Protein AF-A0A518ID49-F1 (afdb_monomer_lite)

Sequence (69 aa):
MEVRNGEIILIDPSEGTGGQYPIGLDQCETPEAILSFVRHLCDKQWVTRKQIQFFVNAATEQHGINIDV

pLDDT: mean 87.49, std 8.2, range [56.84, 94.38]

Radius of gyration: 11.69 Å; chains: 1; bounding box: 21×24×34 Å

Structure (mmCIF, N/CA/C/O backbone):
data_AF-A0A518ID49-F1
#
_entry.id   AF-A0A518ID49-F1
#
loop_
_atom_site.group_PDB
_atom_site.id
_atom_site.type_symbol
_atom_site.label_atom_id
_atom_site.label_alt_id
_atom_site.label_comp_id
_atom_site.label_asym_id
_atom_site.label_entity_id
_atom_site.label_seq_id
_atom_site.pdbx_PDB_ins_code
_atom_site.Cartn_x
_atom_site.Cartn_y
_atom_site.Cartn_z
_atom_site.occupancy
_atom_site.B_iso_or_equiv
_atom_site.auth_seq_id
_atom_site.auth_comp_id
_atom_site.auth_asym_id
_atom_site.auth_atom_id
_atom_site.pdbx_PDB_model_num
ATOM 1 N N . MET A 1 1 ? 8.403 7.506 -3.478 1.00 68.38 1 MET A N 1
ATOM 2 C CA . MET A 1 1 ? 7.086 7.391 -2.826 1.00 68.38 1 MET A CA 1
ATOM 3 C C . MET A 1 1 ? 6.829 8.701 -2.134 1.00 68.38 1 MET A C 1
ATOM 5 O O . MET A 1 1 ? 7.735 9.225 -1.495 1.00 68.38 1 MET A O 1
ATOM 9 N N . GLU A 1 2 ? 5.644 9.239 -2.328 1.00 79.88 2 GLU A N 1
ATOM 10 C CA . GLU A 1 2 ? 5.201 10.473 -1.699 1.00 79.88 2 GLU A CA 1
ATOM 11 C C . GLU A 1 2 ? 3.719 10.332 -1.375 1.00 79.88 2 GLU A C 1
ATOM 13 O O . GLU A 1 2 ? 3.001 9.643 -2.101 1.00 79.88 2 GLU A O 1
ATOM 18 N N . VAL A 1 3 ? 3.295 10.949 -0.273 1.00 79.44 3 VAL A N 1
ATOM 19 C CA . VAL A 1 3 ? 1.877 11.080 0.061 1.00 79.44 3 VAL A CA 1
ATOM 20 C C . VAL A 1 3 ? 1.405 12.422 -0.488 1.00 79.44 3 VAL A C 1
ATOM 22 O O . VAL A 1 3 ? 1.992 13.455 -0.160 1.00 79.44 3 VAL A O 1
ATOM 25 N N . ARG A 1 4 ? 0.376 12.429 -1.334 1.00 81.81 4 ARG A N 1
ATOM 26 C CA . ARG A 1 4 ? -0.228 13.646 -1.893 1.00 81.81 4 ARG A CA 1
ATOM 27 C C . ARG A 1 4 ? -1.743 13.531 -1.825 1.00 81.81 4 ARG A C 1
ATOM 29 O O . ARG A 1 4 ? -2.293 12.567 -2.328 1.00 81.81 4 ARG A O 1
ATOM 36 N N . ASN A 1 5 ? -2.410 14.513 -1.216 1.00 83.44 5 ASN A N 1
ATOM 37 C CA . ASN A 1 5 ? -3.877 14.600 -1.156 1.00 83.44 5 ASN A CA 1
ATOM 38 C C . ASN A 1 5 ? -4.593 13.321 -0.660 1.00 83.44 5 ASN A C 1
ATOM 40 O O . ASN A 1 5 ? -5.685 13.018 -1.124 1.00 83.44 5 ASN A O 1
ATOM 44 N N . GLY A 1 6 ? -3.997 12.577 0.280 1.00 84.12 6 GLY A N 1
ATOM 45 C CA . GLY A 1 6 ? -4.573 11.316 0.774 1.00 84.12 6 GLY A CA 1
ATOM 46 C C . GLY A 1 6 ? -4.280 10.099 -0.108 1.00 84.12 6 GLY A C 1
ATOM 47 O O . GLY A 1 6 ? -4.878 9.048 0.089 1.00 84.12 6 GLY A O 1
ATOM 48 N N . GLU A 1 7 ? -3.348 10.212 -1.053 1.00 89.62 7 GLU A N 1
ATOM 49 C CA . GLU A 1 7 ? -2.887 9.103 -1.883 1.00 89.62 7 GLU A CA 1
ATOM 50 C C . GLU A 1 7 ? -1.402 8.824 -1.656 1.00 89.62 7 GLU A C 1
ATOM 52 O O . GLU A 1 7 ? -0.607 9.751 -1.488 1.00 89.62 7 GLU A O 1
ATOM 57 N N . ILE A 1 8 ? -1.000 7.554 -1.715 1.00 89.50 8 ILE A N 1
ATOM 58 C CA . ILE A 1 8 ? 0.407 7.168 -1.862 1.00 89.50 8 ILE A CA 1
ATOM 59 C C . ILE A 1 8 ? 0.707 6.958 -3.335 1.00 89.50 8 ILE A C 1
ATOM 61 O O . ILE A 1 8 ? 0.093 6.113 -3.980 1.00 89.50 8 ILE A O 1
ATOM 65 N N . ILE A 1 9 ? 1.720 7.654 -3.844 1.00 90.00 9 ILE A N 1
ATOM 66 C CA . ILE A 1 9 ? 2.184 7.466 -5.217 1.00 90.00 9 ILE A CA 1
ATOM 67 C C . ILE A 1 9 ? 3.377 6.506 -5.229 1.00 90.00 9 ILE A C 1
ATOM 69 O O . ILE A 1 9 ? 4.482 6.832 -4.761 1.00 90.00 9 ILE A O 1
ATOM 73 N N . LEU A 1 10 ? 3.159 5.303 -5.765 1.00 88.19 10 LEU A N 1
ATOM 74 C CA . LEU A 1 10 ? 4.224 4.359 -6.100 1.00 88.19 10 LEU A CA 1
ATOM 75 C C . LEU A 1 10 ? 4.702 4.586 -7.539 1.00 88.19 10 LEU A C 1
ATOM 77 O O . LEU A 1 10 ? 3.954 5.069 -8.383 1.00 88.19 10 LEU A O 1
ATOM 81 N N . ILE A 1 11 ? 5.962 4.238 -7.809 1.00 85.31 11 ILE A N 1
ATOM 82 C CA . ILE A 1 11 ? 6.500 4.242 -9.173 1.00 85.31 11 ILE A CA 1
ATOM 83 C C . ILE A 1 11 ? 6.326 2.834 -9.734 1.00 85.31 11 ILE A C 1
ATOM 85 O O . ILE A 1 11 ? 6.902 1.898 -9.175 1.00 85.31 11 ILE A O 1
ATOM 89 N N . ASP A 1 12 ? 5.552 2.715 -10.809 1.00 83.50 12 ASP A N 1
ATOM 90 C CA . ASP A 1 12 ? 5.380 1.494 -11.588 1.00 83.50 12 ASP A CA 1
ATOM 91 C C . ASP A 1 12 ? 6.385 1.493 -12.758 1.00 83.50 12 ASP A C 1
ATOM 93 O O . ASP A 1 12 ? 6.238 2.267 -13.709 1.00 83.50 12 ASP A O 1
ATOM 97 N N . PRO A 1 13 ? 7.433 0.651 -12.713 1.00 79.94 13 PRO A N 1
ATOM 98 C CA . PRO A 1 13 ? 8.414 0.565 -13.789 1.00 79.94 13 PRO A CA 1
ATOM 99 C C . PRO A 1 13 ? 7.879 -0.140 -15.047 1.00 79.94 13 PRO A C 1
ATOM 101 O O . PRO A 1 13 ? 8.540 -0.097 -16.084 1.00 79.94 13 PRO A O 1
ATOM 104 N N . SER A 1 14 ? 6.721 -0.808 -14.979 1.00 77.75 14 SER A N 1
ATOM 105 C CA . SER A 1 14 ? 6.126 -1.517 -16.119 1.00 77.75 14 SER A CA 1
ATOM 106 C C . SER A 1 14 ? 5.480 -0.583 -17.146 1.00 77.75 14 SER A C 1
ATOM 108 O O . SER A 1 14 ? 5.414 -0.933 -18.322 1.00 77.75 14 SER A O 1
ATOM 110 N N . GLU A 1 15 ? 5.116 0.639 -16.748 1.00 77.38 15 GLU A N 1
ATOM 111 C CA . GLU A 1 15 ? 4.612 1.681 -17.656 1.00 77.38 15 GLU A CA 1
ATOM 112 C C . GLU A 1 15 ? 5.728 2.586 -18.222 1.00 77.38 15 GLU A C 1
ATOM 114 O O . GLU A 1 15 ? 5.475 3.672 -18.743 1.00 77.38 15 GLU A O 1
ATOM 119 N N . GLY A 1 16 ? 6.988 2.143 -18.144 1.00 74.31 16 GLY A N 1
ATOM 120 C CA . GLY A 1 16 ? 8.159 2.890 -18.602 1.00 74.31 16 GLY A CA 1
ATOM 121 C C . GLY A 1 16 ? 8.779 3.779 -17.518 1.00 74.31 16 GLY A C 1
ATOM 122 O O . GLY A 1 16 ? 8.568 3.590 -16.319 1.00 74.31 16 GLY A O 1
ATOM 123 N N . THR A 1 17 ? 9.605 4.752 -17.920 1.00 59.91 17 THR A N 1
ATOM 124 C CA . THR A 1 17 ? 10.261 5.685 -16.989 1.00 59.91 17 THR A CA 1
ATOM 125 C C . THR A 1 17 ? 9.258 6.695 -16.436 1.00 59.91 17 THR A C 1
ATOM 127 O O . THR A 1 17 ? 9.161 7.811 -16.943 1.00 59.91 17 THR A O 1
ATOM 130 N N . GLY A 1 18 ? 8.525 6.307 -15.391 1.00 69.69 18 GLY A N 1
ATOM 131 C CA . GLY A 1 18 ? 7.691 7.225 -14.611 1.00 69.69 18 GLY A CA 1
ATOM 132 C C . GLY A 1 18 ? 6.218 6.854 -14.482 1.00 69.69 18 GLY A C 1
ATOM 133 O O . GLY A 1 18 ? 5.436 7.743 -14.153 1.00 69.69 18 GLY A O 1
ATOM 134 N N . GLY A 1 19 ? 5.840 5.589 -14.702 1.00 82.50 19 GLY A N 1
ATOM 135 C CA . GLY A 1 19 ? 4.503 5.107 -14.355 1.00 82.50 19 GLY A CA 1
ATOM 136 C C . GLY A 1 19 ? 4.167 5.443 -12.907 1.00 82.50 19 GLY A C 1
ATOM 137 O O . GLY A 1 19 ? 4.976 5.201 -12.007 1.00 82.50 19 GLY A O 1
ATOM 138 N N . GLN A 1 20 ? 3.006 6.048 -12.677 1.00 87.88 20 GLN A N 1
ATOM 139 C CA . GLN A 1 20 ? 2.530 6.376 -11.338 1.00 87.88 20 GLN A CA 1
ATOM 140 C C . GLN A 1 20 ? 1.391 5.440 -10.978 1.00 87.88 20 GLN A C 1
ATOM 142 O O . GLN A 1 20 ? 0.425 5.310 -11.721 1.00 87.88 20 GLN A O 1
ATOM 147 N N . TYR A 1 21 ? 1.493 4.829 -9.807 1.00 89.25 21 TYR A N 1
ATOM 148 C CA . TYR A 1 21 ? 0.454 3.978 -9.256 1.00 89.25 21 TYR A CA 1
ATOM 149 C C . TYR A 1 21 ? -0.084 4.632 -7.976 1.00 89.25 21 TYR A C 1
ATOM 151 O O . TYR A 1 21 ? 0.551 4.501 -6.920 1.00 89.25 21 TYR A O 1
ATOM 159 N N . PRO A 1 22 ? -1.190 5.395 -8.066 1.00 90.19 22 PRO A N 1
ATOM 160 C CA . PRO A 1 22 ? -1.815 6.010 -6.906 1.00 90.19 22 PRO A CA 1
ATOM 161 C C . PRO A 1 22 ? -2.559 4.961 -6.075 1.00 90.19 22 PRO A C 1
ATOM 163 O O . PRO A 1 22 ? -3.248 4.088 -6.602 1.00 90.19 22 PRO A O 1
ATOM 166 N N . ILE A 1 23 ? -2.421 5.059 -4.756 1.00 90.44 23 ILE A N 1
ATOM 167 C CA . ILE A 1 23 ? -3.166 4.266 -3.780 1.00 90.44 23 ILE A CA 1
ATOM 168 C C . ILE A 1 23 ? -3.951 5.232 -2.904 1.00 90.44 23 ILE A C 1
ATOM 170 O O . ILE A 1 23 ? -3.344 5.955 -2.115 1.00 90.44 23 ILE A O 1
ATOM 174 N N . GLY A 1 24 ? -5.277 5.223 -3.029 1.00 91.88 24 GLY A N 1
ATOM 175 C CA . GLY A 1 24 ? -6.166 5.998 -2.168 1.00 91.88 24 GLY A CA 1
ATOM 176 C C . GLY A 1 24 ? -6.141 5.459 -0.742 1.00 91.88 24 GLY A C 1
ATOM 177 O O . GLY A 1 24 ? -6.522 4.313 -0.492 1.00 91.88 24 GLY A O 1
ATOM 178 N N . LEU A 1 25 ? -5.662 6.269 0.202 1.00 89.94 25 LEU A N 1
ATOM 179 C CA . LEU A 1 25 ? -5.655 5.898 1.616 1.00 89.94 25 LEU A CA 1
ATOM 180 C C . LEU A 1 25 ? -7.063 5.930 2.211 1.00 89.94 25 LEU A C 1
ATOM 182 O O . LEU A 1 25 ? -7.314 5.244 3.193 1.00 89.94 25 LEU A O 1
ATOM 186 N N . ASP A 1 26 ? -7.996 6.659 1.603 1.00 91.06 26 ASP A N 1
ATOM 187 C CA . ASP A 1 26 ? -9.427 6.627 1.919 1.00 91.06 26 ASP A CA 1
ATOM 188 C C . ASP A 1 26 ? -10.034 5.220 1.807 1.00 91.06 26 ASP A C 1
ATOM 190 O O . ASP A 1 26 ? -10.951 4.888 2.540 1.00 91.06 26 ASP A O 1
ATOM 194 N N . GLN A 1 27 ? -9.475 4.349 0.968 1.00 88.81 27 GLN A N 1
ATOM 195 C CA . GLN A 1 27 ? -9.925 2.959 0.834 1.00 88.81 27 GLN A CA 1
ATOM 196 C C . GLN A 1 27 ? -9.381 2.033 1.935 1.00 88.81 27 GLN A C 1
ATOM 198 O O . GLN A 1 27 ? -9.670 0.838 1.930 1.00 88.81 27 GLN A O 1
ATOM 203 N N . CYS A 1 28 ? -8.582 2.554 2.871 1.00 92.62 28 CYS A N 1
ATOM 204 C CA . CYS A 1 28 ? -7.843 1.782 3.873 1.00 92.62 28 CYS A CA 1
ATOM 205 C C . CYS A 1 28 ? -8.384 1.956 5.308 1.00 92.62 28 CYS A C 1
ATOM 207 O O . CYS A 1 28 ? -7.611 1.940 6.261 1.00 92.62 28 CYS A O 1
ATOM 209 N N . GLU A 1 29 ? -9.701 2.107 5.473 1.00 94.06 29 GLU A N 1
ATOM 210 C CA . GLU A 1 29 ? -10.356 2.415 6.764 1.00 94.06 29 GLU A CA 1
ATOM 211 C C . GLU A 1 29 ? -10.367 1.256 7.777 1.00 94.06 29 GLU A C 1
ATOM 213 O O . GLU A 1 29 ? -10.719 1.445 8.940 1.00 94.06 29 GLU A O 1
ATOM 218 N N . THR A 1 30 ? -10.013 0.039 7.355 1.00 94.38 30 THR A N 1
ATOM 219 C CA . THR A 1 30 ? -10.018 -1.158 8.211 1.00 94.38 30 THR A CA 1
ATOM 220 C C . THR A 1 30 ? -8.728 -1.967 8.054 1.00 94.38 30 THR A C 1
ATOM 222 O O . THR A 1 30 ? -8.117 -1.942 6.978 1.00 94.38 30 THR A O 1
ATOM 225 N N . PRO A 1 31 ? -8.310 -2.731 9.084 1.00 93.69 31 PRO A N 1
ATOM 226 C CA . PRO A 1 31 ? -7.186 -3.661 8.966 1.00 93.69 31 PRO A CA 1
ATOM 227 C C . PRO A 1 31 ? -7.332 -4.622 7.778 1.00 93.69 31 PRO A C 1
ATOM 229 O O . PRO A 1 31 ? -6.365 -4.891 7.068 1.00 93.69 31 PRO A O 1
ATOM 232 N N . GLU A 1 32 ? -8.545 -5.113 7.523 1.00 94.31 32 GLU A N 1
ATOM 233 C CA . GLU A 1 32 ? -8.857 -6.012 6.414 1.00 94.31 32 GLU A CA 1
ATOM 234 C C . GLU A 1 32 ? -8.658 -5.331 5.058 1.00 94.31 32 GLU A C 1
ATOM 236 O O . GLU A 1 32 ? -8.113 -5.949 4.140 1.00 94.31 32 GLU A O 1
ATOM 241 N N . ALA A 1 33 ? -9.051 -4.060 4.929 1.00 93.75 33 ALA A N 1
ATOM 242 C CA . ALA A 1 33 ? -8.824 -3.284 3.716 1.00 93.75 33 ALA A CA 1
ATOM 243 C C . ALA A 1 33 ? -7.324 -3.071 3.457 1.00 93.75 33 ALA A C 1
ATOM 245 O O . ALA A 1 33 ? -6.856 -3.304 2.339 1.00 93.75 33 ALA A O 1
ATOM 246 N N . ILE A 1 34 ? -6.555 -2.740 4.502 1.00 94.06 34 ILE A N 1
ATOM 247 C CA . ILE A 1 34 ? -5.090 -2.631 4.426 1.00 94.06 34 ILE A CA 1
ATOM 248 C C . ILE A 1 34 ? -4.485 -3.967 3.980 1.00 94.06 34 ILE A C 1
ATOM 250 O O . ILE A 1 34 ? -3.711 -4.006 3.025 1.00 94.06 34 ILE A O 1
ATOM 254 N N . LEU A 1 35 ? -4.862 -5.080 4.618 1.00 93.69 35 LEU A N 1
ATOM 255 C CA . LEU A 1 35 ? -4.369 -6.418 4.276 1.00 93.69 35 LEU A CA 1
ATOM 256 C C . LEU A 1 35 ? -4.733 -6.833 2.846 1.00 93.69 35 LEU A C 1
ATOM 258 O O . LEU A 1 35 ? -3.907 -7.433 2.154 1.00 93.69 35 LEU A O 1
ATOM 262 N N . SER A 1 36 ? -5.944 -6.514 2.390 1.00 93.75 36 SER A N 1
ATOM 263 C CA . SER A 1 36 ? -6.381 -6.755 1.013 1.00 93.75 36 SER A CA 1
ATOM 264 C C . SER A 1 36 ? -5.491 -6.008 0.016 1.00 93.75 36 SER A C 1
ATOM 266 O O . SER A 1 36 ? -4.996 -6.602 -0.944 1.00 93.75 36 SER A O 1
ATOM 268 N N . PHE A 1 37 ? -5.194 -4.734 0.286 1.00 93.88 37 PHE A N 1
ATOM 269 C CA . PHE A 1 37 ? -4.284 -3.947 -0.543 1.00 93.88 37 PHE A CA 1
ATOM 270 C C . PHE A 1 37 ? -2.847 -4.474 -0.504 1.00 93.88 37 PHE A C 1
ATOM 272 O O . PHE A 1 37 ? -2.205 -4.550 -1.548 1.00 93.88 37 PHE A O 1
ATOM 279 N N . VAL A 1 38 ? -2.344 -4.894 0.663 1.00 93.69 38 VAL A N 1
ATOM 280 C CA . VAL A 1 38 ? -1.018 -5.526 0.773 1.00 93.69 38 VAL A CA 1
ATOM 281 C C . VAL A 1 38 ? -0.934 -6.762 -0.119 1.00 93.69 38 VAL A C 1
ATOM 283 O O . VAL A 1 38 ? 0.044 -6.908 -0.846 1.00 93.69 38 VAL A O 1
ATOM 286 N N . ARG A 1 39 ? -1.953 -7.632 -0.114 1.00 93.88 39 ARG A N 1
ATOM 287 C CA . ARG A 1 39 ? -1.991 -8.814 -0.995 1.00 93.88 39 ARG A CA 1
ATOM 288 C C . ARG A 1 39 ? -1.939 -8.412 -2.466 1.00 93.88 39 ARG A C 1
ATOM 290 O O . ARG A 1 39 ? -1.093 -8.915 -3.196 1.00 93.88 39 ARG A O 1
ATOM 297 N N . HIS A 1 40 ? -2.758 -7.439 -2.862 1.00 92.75 40 HIS A N 1
ATOM 298 C CA . HIS A 1 40 ? -2.754 -6.905 -4.226 1.00 92.75 40 HIS A CA 1
ATOM 299 C C . HIS A 1 40 ? -1.398 -6.308 -4.632 1.00 92.75 40 HIS A C 1
ATOM 301 O O . HIS A 1 40 ? -0.963 -6.488 -5.767 1.00 92.75 40 HIS A O 1
ATOM 307 N N . LEU A 1 41 ? -0.705 -5.620 -3.719 1.00 91.94 41 LEU A N 1
ATOM 308 C CA . LEU A 1 41 ? 0.644 -5.097 -3.949 1.00 91.94 41 LEU A CA 1
ATOM 309 C C . LEU A 1 41 ? 1.696 -6.209 -4.030 1.00 91.94 41 LEU A C 1
ATOM 311 O O . LEU A 1 41 ? 2.605 -6.104 -4.843 1.00 91.94 41 LEU A O 1
A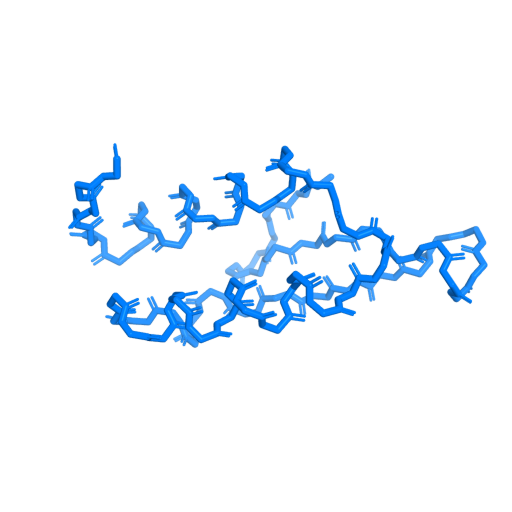TOM 315 N N . CYS A 1 42 ? 1.575 -7.275 -3.237 1.00 91.81 42 CYS A N 1
ATOM 316 C CA . CYS A 1 42 ? 2.451 -8.448 -3.326 1.00 91.81 42 CYS A CA 1
ATOM 317 C C . CYS A 1 42 ? 2.304 -9.189 -4.663 1.00 91.81 42 CYS A C 1
ATOM 319 O O . CYS A 1 42 ? 3.285 -9.738 -5.162 1.00 91.81 42 CYS A O 1
ATOM 321 N N . ASP A 1 43 ? 1.111 -9.176 -5.263 1.00 92.62 43 ASP A N 1
ATOM 322 C CA . ASP A 1 43 ? 0.891 -9.739 -6.600 1.00 92.62 43 ASP A CA 1
ATOM 323 C C . ASP A 1 43 ? 1.609 -8.919 -7.690 1.00 92.62 43 ASP A C 1
ATOM 325 O O . ASP A 1 43 ? 1.907 -9.428 -8.778 1.00 92.62 43 ASP A O 1
ATOM 329 N N . LYS A 1 44 ? 1.956 -7.655 -7.403 1.00 87.62 44 LYS A N 1
ATOM 330 C CA . LYS A 1 44 ? 2.788 -6.831 -8.285 1.00 87.62 44 LYS A CA 1
ATOM 331 C C . LYS A 1 44 ? 4.256 -7.234 -8.139 1.00 87.62 44 LYS A C 1
ATOM 333 O O . LYS A 1 44 ? 4.903 -6.973 -7.132 1.00 87.62 44 LYS A O 1
ATOM 338 N N . GLN A 1 45 ? 4.830 -7.771 -9.212 1.00 84.25 45 GLN A N 1
AT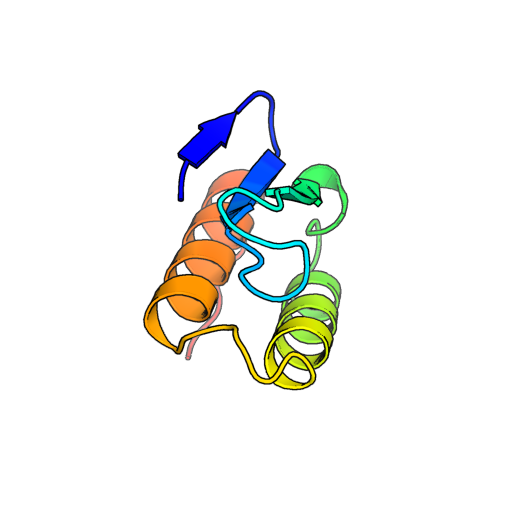OM 339 C CA . GLN A 1 45 ? 6.236 -8.208 -9.263 1.00 84.25 45 GLN A CA 1
ATOM 340 C C . GLN A 1 45 ? 7.269 -7.071 -9.109 1.00 84.25 45 GLN A C 1
ATOM 342 O O . GLN A 1 45 ? 8.462 -7.334 -8.979 1.00 84.25 45 GLN A O 1
ATOM 347 N N . TRP A 1 46 ? 6.837 -5.808 -9.150 1.00 89.31 46 TRP A N 1
ATOM 348 C CA . TRP A 1 46 ? 7.703 -4.630 -9.078 1.00 89.31 46 TRP A CA 1
ATOM 349 C C . TRP A 1 46 ? 7.664 -3.906 -7.724 1.00 89.31 46 TRP A C 1
ATOM 351 O O . TRP A 1 46 ? 8.465 -2.996 -7.497 1.00 89.31 46 TRP A O 1
ATOM 361 N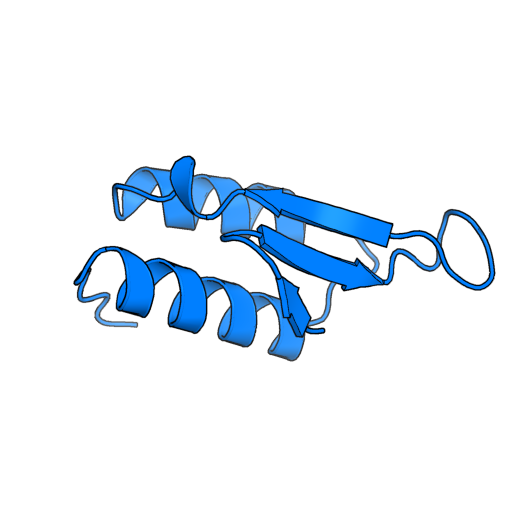 N . VAL A 1 47 ? 6.761 -4.288 -6.814 1.00 91.88 47 VAL A N 1
ATOM 362 C CA . VAL A 1 47 ? 6.644 -3.647 -5.500 1.00 91.88 47 VAL A CA 1
ATOM 363 C C . VAL A 1 47 ? 7.651 -4.259 -4.528 1.00 91.88 47 VAL A C 1
ATOM 365 O O . VAL A 1 47 ? 7.737 -5.467 -4.334 1.00 91.88 47 VAL A O 1
ATOM 368 N N . THR A 1 48 ? 8.420 -3.402 -3.866 1.00 92.00 48 THR A N 1
ATOM 369 C CA . THR A 1 48 ? 9.415 -3.806 -2.870 1.00 92.00 48 THR A CA 1
ATOM 370 C C . THR A 1 48 ? 8.814 -3.903 -1.469 1.00 92.00 48 THR A C 1
ATOM 372 O O . THR A 1 48 ? 7.898 -3.162 -1.106 1.00 92.00 48 THR A O 1
ATOM 375 N N . ARG A 1 49 ? 9.430 -4.717 -0.601 1.00 91.56 49 ARG A N 1
ATOM 376 C CA . ARG A 1 49 ? 9.079 -4.783 0.830 1.00 91.56 49 ARG A CA 1
ATOM 377 C C . ARG A 1 49 ? 9.060 -3.404 1.507 1.00 91.56 49 ARG A C 1
ATOM 379 O O . ARG A 1 49 ? 8.207 -3.147 2.348 1.00 91.56 49 ARG A O 1
ATOM 386 N N . LYS A 1 50 ? 9.976 -2.502 1.130 1.00 91.56 50 LYS A N 1
ATOM 387 C CA . LYS A 1 50 ? 10.042 -1.137 1.678 1.00 91.56 50 LYS A CA 1
ATOM 388 C C . LYS A 1 50 ? 8.822 -0.297 1.283 1.00 91.56 50 LYS A C 1
ATOM 390 O O . LYS A 1 50 ? 8.347 0.489 2.094 1.00 91.56 50 LYS A O 1
ATOM 395 N N . GLN A 1 51 ? 8.316 -0.466 0.060 1.00 92.06 51 GLN A N 1
ATOM 396 C CA . GLN A 1 51 ? 7.089 0.193 -0.403 1.00 92.06 51 GLN A CA 1
ATOM 397 C C . GLN A 1 51 ? 5.853 -0.340 0.316 1.00 92.06 51 GLN A C 1
ATOM 399 O O . GLN A 1 51 ? 5.018 0.460 0.720 1.00 92.06 51 GLN A O 1
ATOM 404 N N . ILE A 1 52 ? 5.780 -1.653 0.546 1.00 93.06 52 ILE A N 1
ATOM 405 C CA . ILE A 1 52 ? 4.693 -2.257 1.328 1.00 93.06 52 ILE A CA 1
ATOM 406 C C . ILE A 1 52 ? 4.703 -1.714 2.757 1.00 93.06 52 ILE A C 1
ATOM 408 O O . ILE A 1 52 ? 3.673 -1.259 3.235 1.00 93.06 52 ILE A O 1
ATOM 412 N N . GLN A 1 53 ? 5.864 -1.695 3.420 1.00 92.56 53 GLN A N 1
ATOM 413 C CA . GLN A 1 53 ? 5.960 -1.171 4.784 1.00 92.56 53 GLN A CA 1
ATOM 414 C C . GLN A 1 53 ? 5.540 0.300 4.861 1.00 92.56 53 GLN A C 1
ATOM 416 O O . GLN A 1 53 ? 4.829 0.691 5.779 1.00 92.56 53 GLN A O 1
ATOM 421 N N . PHE A 1 54 ? 5.964 1.114 3.891 1.00 91.69 54 PHE A N 1
ATOM 422 C CA . PHE A 1 54 ? 5.554 2.512 3.831 1.00 91.69 54 PHE A CA 1
ATOM 423 C C . PHE A 1 54 ? 4.043 2.656 3.640 1.00 91.69 54 PHE A C 1
ATOM 425 O O . PHE A 1 54 ? 3.429 3.471 4.320 1.00 91.69 54 PHE A O 1
ATOM 432 N N . PHE A 1 55 ? 3.452 1.854 2.747 1.00 92.88 55 PHE A N 1
ATOM 433 C CA . PHE A 1 55 ? 2.005 1.825 2.552 1.00 92.88 55 PHE A CA 1
ATOM 434 C C . PHE A 1 55 ? 1.267 1.486 3.845 1.00 92.88 55 PHE A C 1
ATOM 436 O O . PHE A 1 55 ? 0.379 2.237 4.236 1.00 92.88 55 PHE A O 1
ATOM 443 N N . VAL A 1 56 ? 1.675 0.409 4.523 1.00 93.44 56 VAL A N 1
ATOM 444 C CA . VAL A 1 56 ? 1.055 -0.017 5.782 1.00 93.44 56 VAL A CA 1
ATOM 445 C C . VAL A 1 56 ? 1.122 1.109 6.806 1.00 93.44 56 VAL A C 1
ATOM 447 O O . VAL A 1 56 ? 0.077 1.498 7.306 1.00 93.44 56 VAL A O 1
ATOM 450 N N . ASN A 1 57 ? 2.304 1.689 7.040 1.00 92.06 57 ASN A N 1
ATOM 451 C CA . ASN A 1 57 ? 2.475 2.758 8.026 1.00 92.06 57 ASN A CA 1
ATOM 452 C C . ASN A 1 57 ? 1.583 3.972 7.725 1.00 92.06 57 ASN A C 1
ATOM 454 O O . ASN A 1 57 ? 0.863 4.439 8.602 1.00 92.06 57 ASN A O 1
ATOM 458 N N . ALA A 1 58 ? 1.593 4.458 6.482 1.00 91.88 58 ALA A N 1
ATOM 459 C CA . ALA A 1 58 ? 0.799 5.619 6.091 1.00 91.88 58 ALA A CA 1
ATOM 460 C C . ALA A 1 58 ? -0.714 5.353 6.193 1.00 91.88 58 ALA A C 1
ATOM 462 O O . ALA A 1 58 ? -1.454 6.210 6.672 1.00 91.88 58 ALA A O 1
ATOM 463 N N . ALA A 1 59 ? -1.174 4.159 5.806 1.00 92.69 59 ALA A N 1
ATOM 464 C CA . ALA A 1 59 ? -2.574 3.769 5.942 1.00 92.69 59 ALA A CA 1
ATOM 465 C C . ALA A 1 59 ? -3.001 3.637 7.413 1.00 92.69 59 ALA A C 1
ATOM 467 O O . ALA A 1 59 ? -4.063 4.127 7.795 1.00 92.69 59 ALA A O 1
ATOM 468 N N . THR A 1 60 ? -2.159 3.028 8.253 1.00 93.31 60 THR A N 1
ATOM 469 C CA . THR A 1 60 ? -2.426 2.896 9.690 1.00 93.31 60 THR A CA 1
ATOM 470 C C . THR A 1 60 ? -2.436 4.240 10.408 1.00 93.31 60 THR A C 1
ATOM 472 O O . THR A 1 60 ? -3.328 4.488 11.215 1.00 93.31 60 THR A O 1
ATOM 475 N N . GLU A 1 61 ? -1.492 5.132 10.089 1.00 92.00 61 GLU A N 1
ATOM 476 C CA .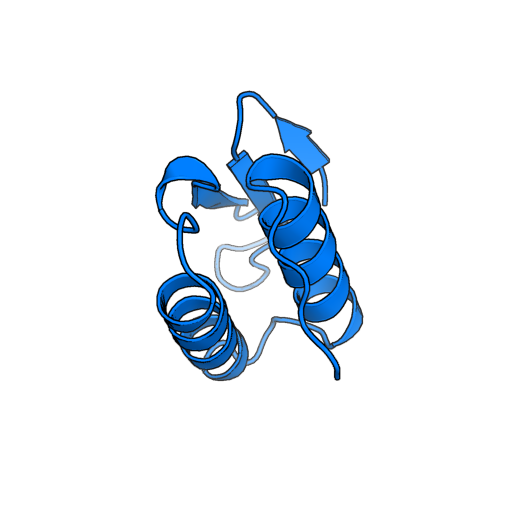 GLU A 1 61 ? -1.404 6.472 10.681 1.00 92.00 61 GLU A CA 1
ATOM 477 C C . GLU A 1 61 ? -2.613 7.334 10.304 1.00 92.00 61 GLU A C 1
ATOM 479 O O . GLU A 1 61 ? -3.159 8.022 11.164 1.00 92.00 61 GLU A O 1
ATOM 484 N N . GLN A 1 62 ? -3.068 7.268 9.047 1.00 91.50 62 GLN A N 1
ATOM 485 C CA . GLN A 1 62 ? -4.214 8.049 8.580 1.00 91.50 62 GLN A CA 1
ATOM 486 C C . GLN A 1 62 ? -5.521 7.687 9.300 1.00 91.50 62 GLN A C 1
ATOM 488 O O . GLN A 1 62 ? -6.323 8.576 9.581 1.00 91.50 62 GLN A O 1
ATOM 493 N N . HIS A 1 63 ? -5.731 6.405 9.603 1.00 90.25 63 HIS A N 1
ATOM 494 C CA . HIS A 1 63 ? -6.985 5.908 10.188 1.0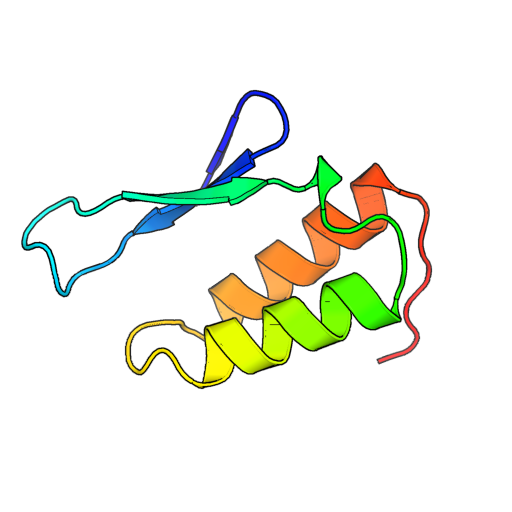0 90.25 63 HIS A CA 1
ATOM 495 C C . HIS A 1 63 ? -6.885 5.553 11.674 1.00 90.25 63 HIS A C 1
ATOM 497 O O . HIS A 1 63 ? -7.852 5.073 12.261 1.00 90.25 63 HIS A O 1
ATOM 503 N N . GLY A 1 64 ? -5.727 5.776 1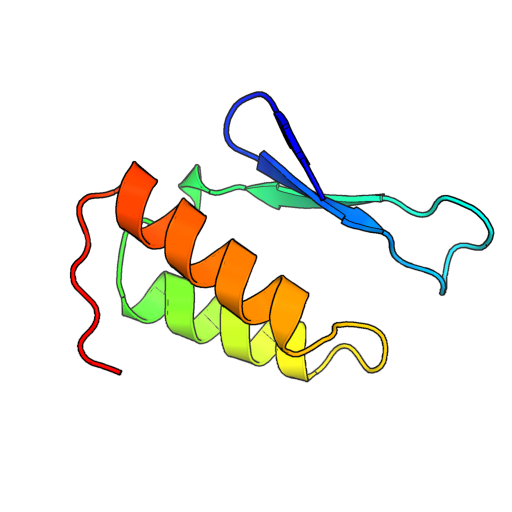2.303 1.00 91.56 64 GLY A N 1
ATOM 504 C CA . GLY A 1 64 ? -5.495 5.409 13.702 1.00 91.56 64 GLY A CA 1
ATOM 505 C C . GLY A 1 64 ? -5.596 3.901 13.959 1.00 91.56 64 GLY A C 1
ATOM 506 O O . GLY A 1 64 ? -5.964 3.482 15.056 1.00 91.56 64 GLY A O 1
ATOM 507 N N . ILE A 1 65 ? -5.301 3.082 12.948 1.00 91.44 65 ILE A N 1
ATOM 508 C CA . ILE A 1 65 ? -5.360 1.622 13.040 1.00 91.44 65 ILE A CA 1
ATOM 509 C C . ILE A 1 65 ? -4.049 1.121 13.637 1.00 91.44 65 ILE A C 1
ATOM 511 O O . ILE A 1 65 ? -2.979 1.423 13.122 1.00 91.44 65 ILE A O 1
ATOM 515 N N . ASN A 1 66 ? -4.123 0.308 14.689 1.00 87.25 66 ASN A N 1
ATOM 516 C CA . ASN A 1 66 ? -2.949 -0.368 15.229 1.00 87.25 66 ASN A CA 1
ATOM 517 C C . ASN A 1 66 ? -2.881 -1.800 14.688 1.00 87.25 66 ASN A C 1
ATOM 519 O O . ASN A 1 66 ? -3.804 -2.586 14.908 1.00 87.25 66 ASN A O 1
ATOM 523 N N . ILE A 1 67 ? -1.806 -2.129 13.974 1.00 75.50 67 ILE A N 1
ATOM 524 C CA . ILE A 1 67 ? -1.539 -3.481 13.478 1.00 75.50 67 ILE A CA 1
ATOM 525 C C . ILE A 1 67 ? -0.333 -4.012 14.248 1.00 75.50 67 ILE A C 1
ATOM 527 O O . ILE A 1 67 ? 0.776 -3.515 14.066 1.00 75.50 67 ILE A O 1
ATOM 531 N N . ASP A 1 68 ? -0.550 -5.029 15.080 1.00 67.94 68 ASP A N 1
ATOM 532 C CA . ASP A 1 68 ? 0.545 -5.831 15.627 1.00 67.94 68 ASP A CA 1
ATOM 533 C C . ASP A 1 68 ? 1.051 -6.769 14.519 1.00 67.94 68 ASP A C 1
ATOM 535 O O . ASP A 1 68 ? 0.350 -7.698 14.108 1.00 67.94 68 ASP A O 1
ATOM 539 N N . VAL A 1 69 ? 2.253 -6.491 14.006 1.00 56.84 69 VAL A N 1
ATOM 540 C CA . VAL A 1 69 ? 2.980 -7.294 13.002 1.00 56.84 69 VAL A CA 1
ATOM 541 C C . VAL A 1 69 ? 4.296 -7.810 13.552 1.00 56.84 69 VAL A C 1
ATOM 543 O O . VAL A 1 69 ? 5.018 -7.024 14.203 1.00 56.84 69 VAL A O 1
#

Foldseek 3Di:
DDQDPQWDWDADCVVPDGDTDIDRLVQLQDPVSLVVVLVVQVVDPPRDPVNNVVSSVSSCVVNVNDDDD

Secondary structure (DSSP, 8-state):
-EEETTEEEEEEGGGSTTEEEEEEGGG--SHHHHHHHHHHHHHSTT--HHHHHHHHHHHHHHHT-----

Organism: NCBI:txid2527976